Protein AF-A0A1G1NFN9-F1 (afdb_monomer)

Solvent-accessible surface area (backbone atoms only — not comparable to full-atom values): 7179 Å² total; per-residue (Å²): 106,59,69,69,58,36,50,53,48,16,50,50,51,12,52,52,46,23,71,76,68,74,36,65,56,25,15,52,28,10,30,51,33,21,49,54,48,65,56,39,49,54,56,36,51,38,65,68,67,73,47,97,71,96,46,70,68,59,49,51,49,36,62,75,65,63,65,50,67,47,50,69,42,72,67,58,14,54,64,52,46,51,51,31,50,55,47,20,70,76,64,71,39,49,50,44,40,9,38,31,51,10,43,48,51,39,52,51,50,33,58,72,68,36,61,48,38,86,57,44,38,27,49,67,53,27,56,78,56,71,20,35,29,73,77,26,34,66,115

pLDDT: mean 94.48, std 5.46, range [55.38, 98.75]

Structure (mmCIF, N/CA/C/O backbone):
data_AF-A0A1G1NFN9-F1
#
_entry.id   AF-A0A1G1NFN9-F1
#
loop_
_atom_site.group_PDB
_atom_site.id
_atom_site.type_symbol
_atom_site.label_atom_id
_atom_site.label_alt_id
_atom_site.label_comp_id
_atom_site.label_asym_id
_atom_site.label_entity_id
_atom_site.label_seq_id
_atom_site.pdbx_PDB_ins_code
_atom_site.Cartn_x
_atom_site.Cartn_y
_atom_site.Cartn_z
_atom_site.occupancy
_atom_site.B_iso_or_equiv
_atom_site.auth_seq_id
_atom_site.auth_comp_id
_atom_site.auth_asym_id
_atom_site.auth_atom_id
_atom_site.pdbx_PDB_model_num
ATOM 1 N N . MET A 1 1 ? 3.830 -10.190 -3.917 1.00 88.31 1 MET A N 1
ATOM 2 C CA . MET A 1 1 ? 3.198 -11.520 -3.792 1.00 88.31 1 MET A CA 1
ATOM 3 C C . MET A 1 1 ? 2.066 -11.577 -4.826 1.00 88.31 1 MET A C 1
ATOM 5 O O . MET A 1 1 ? 1.881 -10.599 -5.532 1.00 88.31 1 MET A O 1
ATOM 9 N N . LYS A 1 2 ? 1.379 -12.706 -5.058 1.00 91.12 2 LYS A N 1
ATOM 10 C CA . LYS A 1 2 ? 0.271 -12.746 -6.037 1.00 91.12 2 LYS A CA 1
ATOM 11 C C . LYS A 1 2 ? -1.050 -12.292 -5.413 1.00 91.12 2 LYS A C 1
ATOM 13 O O . LYS A 1 2 ? -1.306 -12.603 -4.251 1.00 91.12 2 LYS A O 1
ATOM 18 N N . LEU A 1 3 ? -1.930 -11.686 -6.216 1.00 92.62 3 LEU A N 1
ATOM 19 C CA . LEU A 1 3 ? -3.235 -11.152 -5.787 1.00 92.62 3 LEU A CA 1
ATOM 20 C C . LEU A 1 3 ? -4.076 -12.142 -4.961 1.00 92.62 3 LEU A C 1
ATOM 22 O O . LEU A 1 3 ? -4.648 -11.768 -3.943 1.00 92.62 3 LEU A O 1
ATOM 26 N N . HIS A 1 4 ? -4.135 -13.419 -5.353 1.00 94.12 4 HIS A N 1
ATOM 27 C CA . HIS A 1 4 ? -4.930 -14.416 -4.622 1.00 94.12 4 HIS A CA 1
ATOM 28 C C . HIS A 1 4 ? -4.453 -14.624 -3.176 1.00 94.12 4 HIS A C 1
ATOM 30 O O . HIS A 1 4 ? -5.275 -14.863 -2.293 1.00 94.12 4 HIS A O 1
ATOM 36 N N . ASN A 1 5 ? -3.149 -14.489 -2.915 1.00 96.12 5 ASN A N 1
ATOM 37 C CA . ASN A 1 5 ? -2.614 -14.576 -1.560 1.00 96.12 5 ASN A CA 1
ATOM 38 C C . ASN A 1 5 ? -2.999 -13.343 -0.738 1.00 96.12 5 ASN A C 1
ATOM 40 O O . ASN A 1 5 ? -3.313 -13.488 0.440 1.00 96.12 5 ASN A O 1
ATOM 44 N N . HIS A 1 6 ? -3.031 -12.153 -1.351 1.00 96.56 6 HIS A N 1
ATOM 45 C CA . HIS A 1 6 ? -3.531 -10.946 -0.689 1.00 96.56 6 HIS A CA 1
ATOM 46 C C . HIS A 1 6 ? -5.018 -11.083 -0.361 1.00 96.56 6 HIS A C 1
ATOM 48 O O . HIS A 1 6 ? -5.395 -10.846 0.777 1.00 96.56 6 HIS A O 1
ATOM 54 N N . ILE A 1 7 ? -5.850 -11.590 -1.279 1.00 97.94 7 ILE A N 1
ATOM 55 C CA . ILE A 1 7 ? -7.274 -11.858 -1.003 1.00 97.94 7 ILE A CA 1
ATOM 56 C C . ILE A 1 7 ? -7.434 -12.801 0.197 1.00 97.94 7 ILE A C 1
ATOM 58 O O . ILE A 1 7 ? -8.210 -12.509 1.110 1.00 97.94 7 ILE A O 1
ATOM 62 N N . LEU A 1 8 ? -6.694 -13.914 0.225 1.00 98.12 8 LEU A N 1
ATOM 63 C CA . LEU A 1 8 ? -6.755 -14.874 1.329 1.00 98.12 8 LEU A CA 1
ATOM 64 C C . LEU A 1 8 ? -6.311 -14.242 2.656 1.00 98.12 8 LEU A C 1
ATOM 66 O O . LEU A 1 8 ? -7.005 -14.375 3.668 1.00 98.12 8 LEU A O 1
ATOM 70 N N . ALA A 1 9 ? -5.183 -13.532 2.655 1.00 98.00 9 ALA A N 1
ATOM 71 C CA . ALA A 1 9 ? -4.659 -12.868 3.840 1.00 98.00 9 ALA A CA 1
ATOM 72 C C . ALA A 1 9 ? -5.606 -11.773 4.346 1.00 98.00 9 ALA A C 1
ATOM 74 O O . ALA A 1 9 ? -5.957 -11.767 5.521 1.00 98.00 9 ALA A O 1
ATOM 75 N N . SER A 1 10 ? -6.088 -10.897 3.465 1.00 98.00 10 SER A N 1
ATOM 76 C CA . SER A 1 10 ? -7.018 -9.814 3.791 1.00 98.00 10 SER A CA 1
ATOM 77 C C . SER A 1 10 ? -8.357 -10.335 4.310 1.00 98.00 10 SER A C 1
ATOM 79 O O . SER A 1 10 ? -8.895 -9.774 5.261 1.00 98.00 10 SER A O 1
ATOM 81 N N . THR A 1 11 ? -8.868 -11.442 3.761 1.00 98.50 11 THR A N 1
ATOM 82 C CA . THR A 1 11 ? -10.065 -12.120 4.293 1.00 98.50 11 THR A CA 1
ATOM 83 C C . THR A 1 11 ? -9.809 -12.654 5.701 1.00 98.50 11 THR A C 1
ATOM 85 O O . THR A 1 11 ? -10.612 -12.439 6.607 1.00 98.50 11 THR A O 1
ATOM 88 N N . THR A 1 12 ? -8.668 -13.317 5.901 1.00 98.50 12 THR A N 1
ATOM 89 C CA . THR A 1 12 ? -8.303 -13.927 7.187 1.00 98.50 12 THR A CA 1
ATOM 90 C C . THR A 1 12 ? -8.111 -12.864 8.267 1.00 98.50 12 THR A C 1
ATOM 92 O O . THR A 1 12 ? -8.731 -12.940 9.327 1.00 98.50 12 THR A O 1
ATOM 95 N N . VAL A 1 13 ? -7.306 -11.835 7.993 1.00 98.62 13 VAL A N 1
ATOM 96 C CA . VAL A 1 13 ? -7.057 -10.739 8.938 1.00 98.62 13 VAL A CA 1
ATOM 97 C C . VAL A 1 13 ? -8.328 -9.928 9.171 1.00 98.62 13 VAL A C 1
ATOM 99 O O . VAL A 1 13 ? -8.628 -9.623 10.319 1.00 98.62 13 VAL A O 1
ATOM 102 N N . GLY A 1 14 ? -9.135 -9.667 8.139 1.00 98.50 14 GLY A N 1
ATOM 103 C CA . GLY A 1 14 ? -10.427 -8.994 8.294 1.00 98.50 14 GLY A CA 1
ATOM 104 C C . GLY A 1 14 ? -11.392 -9.755 9.209 1.00 98.50 14 GLY A C 1
ATOM 105 O O . GLY A 1 14 ? -12.062 -9.139 10.042 1.00 98.50 14 GLY A O 1
ATOM 106 N N . GLY A 1 15 ? -11.442 -11.087 9.113 1.00 98.50 15 GLY A N 1
ATOM 107 C CA . GLY A 1 15 ? -12.232 -11.934 10.013 1.00 98.50 1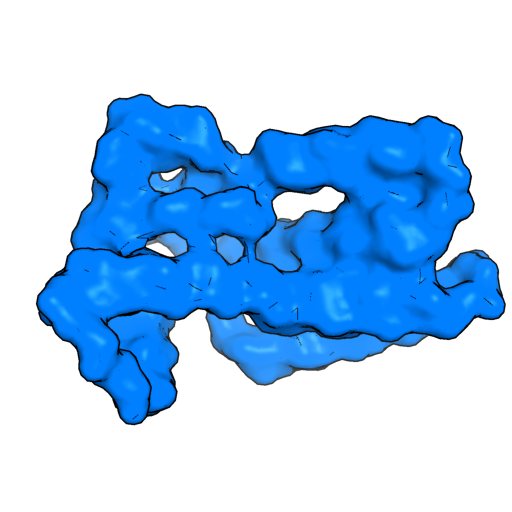5 GLY A CA 1
ATOM 108 C C . GLY A 1 15 ? -11.723 -11.907 11.457 1.00 98.50 15 GLY A C 1
ATOM 109 O O . GLY A 1 15 ? -12.512 -11.766 12.391 1.00 98.50 15 GLY A O 1
ATOM 110 N N . ILE A 1 16 ? -10.402 -11.958 11.651 1.00 98.62 16 ILE A N 1
ATOM 111 C CA . ILE A 1 16 ? -9.778 -11.832 12.979 1.00 98.62 16 ILE A CA 1
ATOM 112 C C . ILE A 1 16 ? -10.064 -10.450 13.583 1.00 98.62 16 ILE A C 1
ATOM 114 O O . ILE A 1 16 ? -10.453 -10.352 14.745 1.00 98.62 16 ILE A O 1
ATOM 118 N N . SER A 1 17 ? -9.933 -9.377 12.801 1.00 98.38 17 SER A N 1
ATOM 119 C CA . SER A 1 17 ? -10.252 -8.017 13.242 1.00 98.38 17 SER A CA 1
ATOM 120 C C . SER A 1 17 ? -11.725 -7.874 13.626 1.00 98.38 17 SER A C 1
ATOM 122 O O . SER A 1 17 ? -12.023 -7.274 14.655 1.00 98.38 17 SER A O 1
ATOM 124 N N . TYR A 1 18 ? -12.649 -8.466 12.862 1.00 98.50 18 TYR A N 1
ATOM 125 C CA . TYR A 1 18 ? -14.064 -8.502 13.244 1.00 98.50 18 TYR A CA 1
ATOM 126 C C . TYR A 1 18 ? -14.261 -9.162 14.611 1.00 98.50 18 TYR A C 1
ATOM 128 O O . TYR A 1 18 ? -14.933 -8.603 15.472 1.00 98.50 18 TYR A O 1
ATOM 136 N N . TYR A 1 19 ? -13.643 -10.325 14.822 1.00 98.44 19 TYR A N 1
ATOM 137 C CA . TYR A 1 19 ? -13.763 -11.076 16.069 1.00 98.44 19 TYR A CA 1
ATOM 138 C C . TYR A 1 19 ? -13.228 -10.300 17.283 1.00 98.44 19 TYR A C 1
ATOM 140 O O . TYR A 1 19 ? -13.853 -10.314 18.339 1.00 98.44 19 TYR A O 1
ATOM 148 N N . ILE A 1 20 ? -12.100 -9.594 17.136 1.00 98.25 20 ILE A N 1
ATOM 149 C CA . ILE A 1 20 ? -11.468 -8.840 18.231 1.00 98.25 20 ILE A CA 1
ATOM 150 C C . ILE A 1 20 ? -12.249 -7.566 18.576 1.00 98.25 20 ILE A C 1
ATOM 152 O O . ILE A 1 20 ? -12.420 -7.250 19.751 1.00 98.25 20 ILE A O 1
ATOM 156 N N . PHE A 1 21 ? -12.699 -6.817 17.568 1.00 97.50 21 PHE A N 1
ATOM 157 C CA . PHE A 1 21 ? -13.275 -5.482 17.768 1.00 97.50 21 PHE A CA 1
ATOM 158 C C . PHE A 1 21 ? -14.807 -5.452 17.719 1.00 97.50 21 PHE A C 1
ATOM 160 O O . PHE A 1 21 ? -15.405 -4.428 18.039 1.00 97.50 21 PHE A O 1
ATOM 167 N N . GLY A 1 22 ? -15.459 -6.534 17.285 1.00 97.44 22 GLY A N 1
ATOM 168 C CA . GLY A 1 22 ? -16.917 -6.622 17.161 1.00 97.44 22 GLY A CA 1
ATOM 169 C C . GLY A 1 22 ? -17.530 -5.687 16.109 1.00 97.44 22 GLY A C 1
ATOM 170 O O . GLY A 1 22 ? -18.744 -5.499 16.090 1.00 97.44 22 GLY A O 1
ATOM 171 N N . SER A 1 23 ? -16.716 -5.084 15.236 1.00 97.31 23 SER A N 1
ATOM 172 C CA . SER A 1 23 ? -17.138 -4.077 14.255 1.00 97.31 23 SER A CA 1
ATOM 173 C C . SER A 1 23 ? -16.958 -4.588 12.827 1.00 97.31 23 SER A C 1
ATOM 175 O O . SER A 1 23 ? -15.875 -5.008 12.419 1.00 97.31 23 SER A O 1
ATOM 177 N N . TRP A 1 24 ? -18.020 -4.522 12.022 1.00 98.00 24 TRP A N 1
ATOM 178 C CA . TRP A 1 24 ? -17.942 -4.887 10.605 1.00 98.00 24 TRP A CA 1
ATOM 179 C C . TRP A 1 24 ? -17.135 -3.862 9.794 1.00 98.00 24 TRP A C 1
ATOM 181 O O . TRP A 1 24 ? -16.516 -4.230 8.798 1.00 98.00 24 TRP A O 1
ATOM 191 N N . GLN A 1 25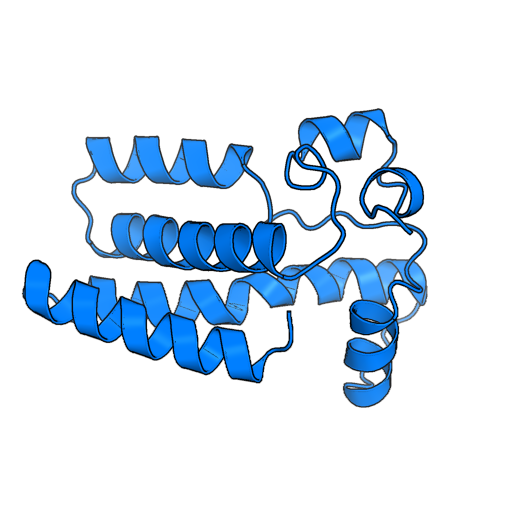 ? -17.089 -2.600 10.237 1.00 98.38 25 GLN A N 1
ATOM 192 C CA . GLN A 1 25 ? -16.362 -1.525 9.564 1.00 98.38 25 GLN A CA 1
ATOM 193 C C . GLN A 1 25 ? -14.866 -1.836 9.470 1.00 98.38 25 GLN A C 1
ATOM 195 O O . GLN A 1 25 ? -14.301 -1.737 8.379 1.00 98.38 25 GLN A O 1
ATOM 200 N N . ILE A 1 26 ? -14.232 -2.277 10.566 1.00 98.44 26 ILE A N 1
ATOM 201 C CA . ILE A 1 26 ? -12.810 -2.653 10.530 1.00 98.44 26 ILE A CA 1
ATOM 202 C C . ILE A 1 26 ? -12.587 -3.862 9.619 1.00 98.44 26 ILE A C 1
ATOM 204 O O . ILE A 1 26 ? -11.663 -3.851 8.816 1.00 98.44 26 ILE A O 1
ATOM 208 N N . SER A 1 27 ? -13.467 -4.865 9.667 1.00 98.50 27 SER A N 1
ATOM 209 C CA . SER A 1 27 ? -13.361 -6.070 8.837 1.00 98.50 27 SER A CA 1
ATOM 210 C C . SER A 1 27 ? -13.392 -5.754 7.342 1.00 98.50 27 SER A C 1
ATOM 212 O O . SER A 1 27 ? -12.483 -6.128 6.599 1.00 98.50 27 SER A O 1
ATOM 214 N N . VAL A 1 28 ? -14.409 -4.997 6.915 1.00 98.56 28 VAL A N 1
ATOM 215 C CA . VAL A 1 28 ? -14.575 -4.568 5.522 1.00 98.56 28 VAL A CA 1
ATOM 216 C C . VAL A 1 28 ? -13.403 -3.695 5.101 1.00 98.56 28 VAL A C 1
ATOM 218 O O . VAL A 1 28 ? -12.849 -3.890 4.023 1.00 98.56 28 VAL A O 1
ATOM 221 N N . THR A 1 29 ? -12.976 -2.767 5.953 1.00 98.50 29 THR A N 1
ATOM 222 C CA . THR A 1 29 ? -11.898 -1.848 5.587 1.00 98.50 29 THR A CA 1
ATOM 223 C C . THR A 1 29 ? -10.551 -2.561 5.491 1.00 98.50 29 THR A C 1
ATOM 225 O O . THR A 1 29 ? -9.820 -2.302 4.541 1.00 98.50 29 THR A O 1
ATOM 228 N N . VAL A 1 30 ? -10.239 -3.513 6.380 1.00 98.75 30 VAL A N 1
ATOM 229 C CA . VAL A 1 30 ? -9.050 -4.383 6.267 1.00 98.75 30 VAL A CA 1
ATOM 230 C C . VAL A 1 30 ? -9.076 -5.171 4.962 1.00 98.75 30 VAL A C 1
ATOM 232 O O . VAL A 1 30 ? -8.074 -5.205 4.248 1.00 98.75 30 VAL A O 1
ATOM 235 N N . PHE A 1 31 ? -10.221 -5.776 4.633 1.00 98.62 31 PHE A N 1
ATOM 236 C CA . PHE A 1 31 ? -10.375 -6.553 3.408 1.00 98.62 31 PHE A CA 1
ATOM 237 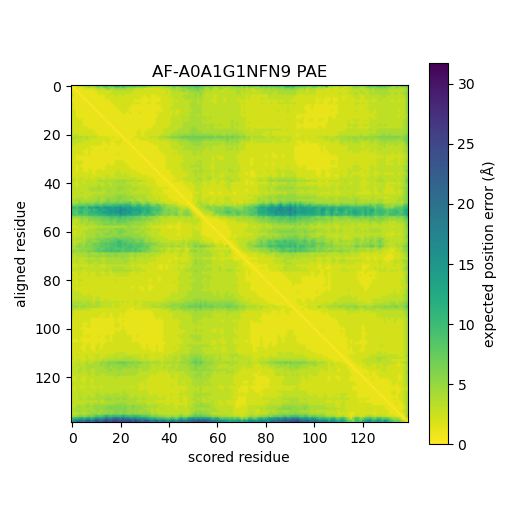C C . PHE A 1 31 ? -10.136 -5.696 2.159 1.00 98.62 31 PHE A C 1
ATOM 239 O O . PHE A 1 31 ? -9.297 -6.032 1.325 1.00 98.62 31 PHE A O 1
ATOM 246 N N . LEU A 1 32 ? -10.842 -4.566 2.050 1.00 98.44 32 LEU A N 1
ATOM 247 C CA . LEU A 1 32 ? -10.762 -3.683 0.887 1.00 98.44 32 LEU A CA 1
ATOM 248 C C . LEU A 1 32 ? -9.367 -3.074 0.750 1.00 98.44 32 LEU A C 1
ATOM 250 O O . LEU A 1 32 ? -8.779 -3.120 -0.326 1.00 98.44 32 LEU A O 1
ATOM 254 N N . SER A 1 33 ? -8.820 -2.526 1.833 1.00 98.25 33 SER A N 1
ATOM 255 C CA . SER A 1 33 ? -7.523 -1.850 1.798 1.00 98.25 33 SER A CA 1
ATOM 256 C C . SER A 1 33 ? -6.372 -2.815 1.522 1.00 98.25 33 SER A C 1
ATOM 258 O O . SER A 1 33 ? -5.501 -2.497 0.719 1.00 98.25 33 SER A O 1
ATOM 260 N N . GLY A 1 34 ? -6.400 -4.023 2.091 1.00 97.50 34 GLY A N 1
ATOM 261 C CA . GLY A 1 34 ? -5.376 -5.036 1.844 1.00 97.50 34 GLY A CA 1
ATOM 262 C C . GLY A 1 34 ? -5.385 -5.622 0.426 1.00 97.50 34 GLY A C 1
ATOM 263 O O . GLY A 1 34 ? -4.384 -6.205 0.023 1.00 97.50 34 GLY A O 1
ATOM 26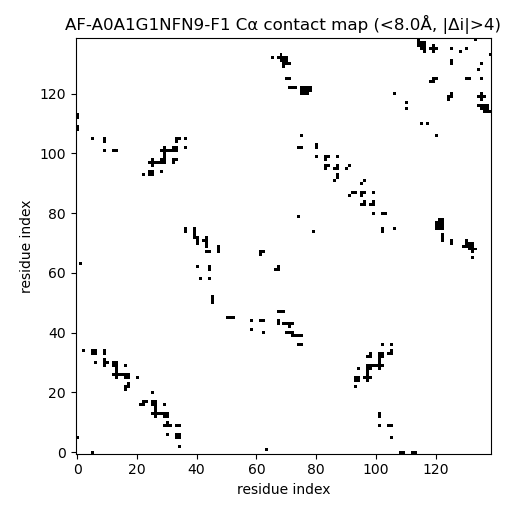4 N N . ILE A 1 35 ? -6.465 -5.455 -0.346 1.00 96.81 35 ILE A N 1
ATOM 265 C CA . ILE A 1 35 ? -6.544 -5.884 -1.754 1.00 96.81 35 ILE A CA 1
ATOM 266 C C . ILE A 1 35 ? -6.288 -4.710 -2.704 1.00 96.81 35 ILE A C 1
ATOM 268 O O . ILE A 1 35 ? -5.549 -4.844 -3.672 1.00 96.81 35 ILE A O 1
ATOM 272 N N . PHE A 1 36 ? -6.910 -3.557 -2.452 1.00 96.56 36 PHE A N 1
ATOM 273 C CA . PHE A 1 36 ? -6.901 -2.435 -3.392 1.00 96.56 36 PHE A CA 1
ATOM 274 C C . PHE A 1 36 ? -5.670 -1.536 -3.298 1.00 96.56 36 PHE A C 1
ATOM 276 O O . PHE A 1 36 ? -5.501 -0.669 -4.154 1.00 96.56 36 PHE A O 1
ATOM 283 N N . ILE A 1 37 ? -4.796 -1.743 -2.314 1.00 96.62 37 ILE A N 1
ATOM 284 C CA . ILE A 1 37 ? -3.496 -1.068 -2.256 1.00 96.62 37 ILE A CA 1
ATOM 285 C C . ILE A 1 37 ? -2.678 -1.287 -3.544 1.00 96.62 37 ILE A C 1
ATOM 287 O O . ILE A 1 37 ? -2.107 -0.326 -4.055 1.00 96.62 37 ILE A O 1
ATOM 291 N N . ASP A 1 38 ? -2.754 -2.482 -4.147 1.00 94.62 38 ASP A N 1
ATOM 292 C CA . ASP A 1 38 ? -2.103 -2.843 -5.420 1.00 94.62 38 ASP A CA 1
ATOM 293 C C . ASP A 1 38 ? -2.542 -1.990 -6.618 1.00 94.62 38 ASP A C 1
ATOM 295 O O . ASP A 1 38 ? -1.885 -1.981 -7.661 1.00 94.62 38 ASP A O 1
ATOM 299 N N . LEU A 1 39 ? -3.654 -1.254 -6.517 1.00 92.31 39 LEU A N 1
ATOM 300 C CA . LEU A 1 39 ? -4.097 -0.385 -7.606 1.00 92.31 39 LEU A CA 1
ATOM 301 C C . LEU A 1 39 ? -3.132 0.782 -7.855 1.00 92.31 39 LEU A C 1
ATOM 303 O O . LEU A 1 39 ? -3.178 1.370 -8.935 1.00 92.31 39 LEU A O 1
ATOM 307 N N . ASP A 1 40 ? -2.236 1.116 -6.922 1.00 93.38 40 ASP A N 1
ATOM 308 C CA . ASP A 1 40 ? -1.219 2.144 -7.163 1.00 93.38 40 ASP A CA 1
ATOM 309 C C . ASP A 1 40 ? -0.191 1.740 -8.240 1.00 93.38 40 ASP A C 1
ATOM 311 O O . ASP A 1 40 ? 0.357 2.614 -8.917 1.00 93.38 40 ASP A O 1
ATOM 315 N N . HIS A 1 41 ? -0.044 0.441 -8.526 1.00 92.81 41 HIS A N 1
ATOM 316 C CA . HIS A 1 41 ? 0.719 -0.062 -9.669 1.00 92.81 41 HIS A CA 1
ATOM 317 C C . HIS A 1 41 ? 0.132 0.358 -11.022 1.00 92.81 41 HIS A C 1
ATOM 319 O O . HIS A 1 41 ? 0.855 0.387 -12.020 1.00 92.81 41 HIS A O 1
ATOM 325 N N . ILE A 1 42 ? -1.163 0.690 -11.100 1.00 91.50 42 ILE A N 1
ATOM 326 C CA . ILE A 1 42 ? -1.795 1.143 -12.352 1.00 91.50 42 ILE A CA 1
ATOM 327 C C . ILE A 1 42 ? -1.127 2.430 -12.844 1.00 91.50 42 ILE A C 1
ATOM 329 O O . ILE A 1 42 ? -0.882 2.586 -14.043 1.00 91.50 42 ILE A O 1
ATOM 333 N N . LEU A 1 43 ? -0.783 3.333 -11.921 1.00 90.50 43 LEU A N 1
ATOM 334 C CA . LEU A 1 43 ? -0.060 4.559 -12.244 1.00 90.50 43 LEU A CA 1
ATOM 335 C C . LEU A 1 43 ? 1.327 4.237 -12.812 1.00 90.50 43 LEU A C 1
ATOM 337 O O . LEU A 1 43 ? 1.696 4.766 -13.861 1.00 90.50 43 LEU A O 1
ATOM 341 N N . ASP A 1 44 ? 2.060 3.326 -12.174 1.00 91.69 44 ASP A N 1
ATOM 342 C CA . ASP A 1 44 ? 3.388 2.901 -12.627 1.00 91.69 44 ASP A CA 1
ATOM 343 C C . ASP A 1 44 ? 3.329 2.272 -14.027 1.00 91.69 44 ASP A C 1
ATOM 345 O O . ASP A 1 44 ? 4.144 2.590 -14.899 1.00 91.69 44 ASP A O 1
ATOM 349 N N . TYR A 1 45 ? 2.321 1.433 -14.274 1.00 93.00 45 TYR A N 1
ATOM 350 C CA . TYR A 1 45 ? 2.083 0.795 -15.563 1.00 93.00 45 TYR A CA 1
ATOM 351 C C . TYR A 1 45 ? 1.786 1.815 -16.671 1.00 93.00 45 TYR A C 1
ATOM 353 O O . TYR A 1 45 ? 2.421 1.773 -17.727 1.00 93.00 45 TYR A O 1
ATOM 361 N N . PHE A 1 46 ? 0.881 2.774 -16.447 1.00 91.75 46 PHE A N 1
ATOM 362 C CA . PHE A 1 46 ? 0.572 3.794 -17.456 1.00 91.75 46 PHE A CA 1
ATOM 363 C C . PHE A 1 46 ? 1.759 4.713 -17.749 1.00 91.75 46 PHE A C 1
ATOM 365 O O . PHE A 1 46 ? 1.998 5.062 -18.910 1.00 91.75 46 PHE A O 1
ATOM 372 N N . LEU A 1 47 ? 2.536 5.077 -16.725 1.00 90.06 47 LEU A N 1
ATOM 373 C CA . LEU A 1 47 ? 3.751 5.872 -16.904 1.00 90.06 47 LEU A CA 1
ATOM 374 C C . LEU A 1 47 ? 4.836 5.105 -17.667 1.00 90.06 47 LEU A C 1
ATOM 376 O O . LEU A 1 47 ? 5.569 5.707 -18.455 1.00 90.06 47 LEU A O 1
ATOM 380 N N . TYR A 1 48 ? 4.930 3.791 -17.462 1.00 90.94 48 TYR A N 1
ATOM 381 C CA . TYR A 1 48 ? 5.839 2.928 -18.209 1.00 90.94 48 TYR A CA 1
ATOM 382 C C . TYR A 1 48 ? 5.421 2.784 -19.678 1.00 90.94 48 TYR A C 1
ATOM 384 O O . TYR A 1 48 ? 6.243 2.998 -20.571 1.00 90.94 48 TYR A O 1
ATOM 392 N N . GLU A 1 49 ? 4.145 2.483 -19.935 1.00 89.75 49 GLU A N 1
ATOM 393 C CA . GLU A 1 49 ? 3.604 2.306 -21.287 1.00 89.75 49 GLU A CA 1
ATOM 394 C C . GLU A 1 49 ? 3.583 3.605 -22.102 1.00 89.75 49 GLU A C 1
ATOM 396 O O . GLU A 1 49 ? 3.587 3.558 -23.333 1.00 89.75 49 GLU A O 1
ATOM 401 N N . LYS A 1 50 ? 3.545 4.768 -21.432 1.00 88.44 50 LYS A N 1
ATOM 402 C CA . LYS A 1 50 ? 3.377 6.103 -22.040 1.00 88.44 50 LYS A CA 1
ATOM 403 C C . LYS A 1 50 ? 2.103 6.238 -22.886 1.00 88.44 50 LYS A C 1
ATOM 405 O O . LYS A 1 50 ? 2.011 7.114 -23.744 1.00 88.44 50 LYS A O 1
ATOM 410 N N . LYS A 1 51 ? 1.123 5.367 -22.654 1.00 86.44 51 LYS A N 1
ATOM 411 C CA . LYS A 1 51 ? -0.196 5.346 -23.295 1.00 86.44 51 LYS A CA 1
ATOM 412 C C . LYS A 1 51 ? -1.206 4.710 -22.347 1.00 86.44 51 LYS A C 1
ATOM 414 O O . LYS A 1 51 ? -0.850 3.867 -21.526 1.00 86.44 51 LYS A O 1
ATOM 419 N N . ILE A 1 52 ? -2.475 5.067 -22.506 1.00 82.56 52 ILE A N 1
ATOM 420 C CA . ILE A 1 52 ? -3.567 4.396 -21.799 1.00 82.56 52 ILE A CA 1
ATOM 421 C C . ILE A 1 52 ? -3.839 3.078 -22.531 1.00 82.56 52 ILE A C 1
ATOM 423 O O . ILE A 1 52 ? -4.474 3.058 -23.585 1.00 82.56 52 ILE A O 1
ATOM 427 N N . LYS A 1 53 ? -3.301 1.978 -21.999 1.00 83.44 53 LYS A N 1
ATOM 428 C CA . LYS A 1 53 ? -3.535 0.614 -22.485 1.00 83.44 53 LYS A CA 1
ATOM 429 C C . LYS A 1 53 ? -4.290 -0.159 -21.406 1.00 83.44 53 LYS A C 1
ATOM 431 O O . LYS A 1 53 ? -3.770 -0.347 -20.317 1.00 83.44 53 LYS A O 1
ATOM 436 N N . LEU A 1 54 ? -5.508 -0.610 -21.691 1.00 82.44 54 LEU A N 1
ATOM 437 C CA . LEU A 1 54 ? -6.292 -1.417 -20.750 1.00 82.44 54 LEU A CA 1
ATOM 438 C C . LEU A 1 54 ? -6.126 -2.900 -21.081 1.00 82.44 54 LEU A C 1
ATOM 440 O O . LEU A 1 54 ? -6.985 -3.516 -21.705 1.00 82.44 54 LEU A O 1
ATOM 444 N N . ASP A 1 55 ? -4.981 -3.456 -20.695 1.00 90.19 55 ASP A N 1
ATOM 445 C CA . ASP A 1 55 ? -4.650 -4.868 -20.881 1.00 90.19 55 ASP A CA 1
ATOM 446 C C . ASP A 1 55 ? -4.252 -5.477 -19.538 1.00 90.19 55 ASP A C 1
ATOM 448 O O . ASP A 1 55 ? -3.118 -5.357 -19.082 1.00 90.19 55 ASP A O 1
ATOM 452 N N . ILE A 1 56 ? -5.228 -6.115 -18.891 1.00 89.56 56 ILE A N 1
ATOM 453 C CA . ILE A 1 56 ? -5.091 -6.646 -17.531 1.00 89.56 56 ILE A CA 1
ATOM 454 C C . ILE A 1 56 ? -4.022 -7.746 -17.473 1.00 89.56 56 ILE A C 1
ATOM 456 O O . ILE A 1 56 ? -3.275 -7.832 -16.501 1.00 89.56 56 ILE A O 1
ATOM 460 N N . LYS A 1 57 ? -3.911 -8.578 -18.518 1.00 91.62 57 LYS A N 1
ATOM 461 C CA . LYS A 1 57 ? -2.913 -9.657 -18.556 1.00 91.62 57 LYS A CA 1
ATOM 462 C C . LYS A 1 57 ? -1.501 -9.087 -18.642 1.00 91.62 57 LYS A C 1
ATOM 464 O O . LYS A 1 57 ? -0.620 -9.528 -17.911 1.00 91.62 57 LYS A O 1
ATOM 469 N N . ASP A 1 58 ? -1.301 -8.097 -19.507 1.00 91.81 58 ASP A N 1
ATOM 470 C CA . ASP A 1 58 ? -0.021 -7.399 -19.650 1.00 91.81 58 ASP A CA 1
ATOM 471 C C . ASP A 1 58 ? 0.337 -6.572 -18.406 1.00 91.81 58 ASP A C 1
ATOM 473 O O . ASP A 1 58 ? 1.505 -6.530 -18.025 1.00 91.81 58 ASP A O 1
ATOM 477 N N . PHE A 1 59 ? -0.657 -5.971 -17.745 1.00 91.75 59 PHE A N 1
ATOM 478 C CA . PHE A 1 59 ? -0.494 -5.289 -16.460 1.00 91.75 59 PHE A CA 1
ATOM 479 C C . PHE A 1 59 ? 0.097 -6.227 -15.404 1.00 91.75 59 PHE A C 1
ATOM 481 O O . PHE A 1 59 ? 1.199 -5.974 -14.913 1.00 91.75 59 PHE A O 1
ATOM 488 N N . PHE A 1 60 ? -0.575 -7.350 -15.121 1.00 90.62 60 PHE A N 1
ATOM 489 C CA . PHE A 1 60 ? -0.080 -8.315 -14.135 1.00 90.62 60 PHE A CA 1
ATOM 490 C C . PHE A 1 60 ? 1.282 -8.878 -14.535 1.00 90.62 60 PHE A C 1
ATOM 492 O O . PHE A 1 60 ? 2.174 -8.946 -13.697 1.00 90.62 60 PHE A O 1
ATOM 499 N N . TYR A 1 61 ? 1.486 -9.204 -15.815 1.00 91.50 61 TYR A N 1
ATOM 500 C CA . TYR A 1 61 ? 2.776 -9.695 -16.291 1.00 91.50 61 TYR A CA 1
ATOM 501 C C . TYR A 1 61 ? 3.917 -8.709 -16.005 1.00 91.50 61 TYR A C 1
ATOM 503 O O . TYR A 1 61 ? 4.935 -9.107 -15.447 1.00 91.50 61 TYR A O 1
ATOM 511 N N . LYS A 1 62 ? 3.764 -7.422 -16.342 1.00 91.06 62 LYS A N 1
ATOM 512 C CA . LYS A 1 62 ? 4.838 -6.428 -16.161 1.00 91.06 62 LYS A CA 1
ATOM 513 C C . LYS A 1 62 ? 5.104 -6.084 -14.702 1.00 91.06 62 LYS A C 1
ATOM 515 O O . LYS A 1 62 ? 6.268 -5.878 -14.3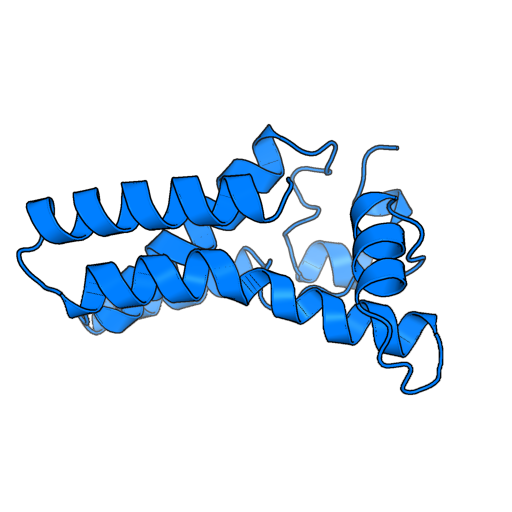50 1.00 91.06 62 LYS A O 1
ATOM 520 N N . CYS A 1 63 ? 4.060 -6.029 -13.880 1.00 88.31 63 CYS A N 1
ATOM 521 C CA . CYS A 1 63 ? 4.185 -5.803 -12.444 1.00 88.31 63 CYS A CA 1
ATOM 522 C C . CYS A 1 63 ? 4.853 -7.000 -11.752 1.00 88.31 63 CYS A C 1
ATOM 524 O O . CYS A 1 63 ? 5.858 -6.821 -11.069 1.00 88.31 63 CYS A O 1
ATOM 526 N N . GLU A 1 64 ? 4.369 -8.224 -11.990 1.00 86.75 64 GLU A N 1
ATOM 527 C CA . GLU A 1 64 ? 4.907 -9.439 -11.360 1.00 86.75 64 GLU A CA 1
ATOM 528 C C . GLU A 1 64 ? 6.321 -9.785 -11.851 1.00 86.75 64 GLU A C 1
ATOM 530 O O . GLU A 1 64 ? 7.142 -10.265 -11.073 1.00 86.75 64 GLU A O 1
ATOM 535 N N . ALA A 1 65 ? 6.634 -9.524 -13.125 1.00 86.19 65 ALA A N 1
ATOM 536 C CA . ALA A 1 65 ? 7.961 -9.771 -13.692 1.00 86.19 65 ALA A CA 1
ATOM 537 C C . ALA A 1 65 ? 8.971 -8.636 -13.430 1.00 86.19 65 ALA A C 1
ATOM 539 O O . ALA A 1 65 ? 10.089 -8.700 -13.939 1.00 86.19 65 ALA A O 1
ATOM 540 N N . LEU A 1 66 ? 8.597 -7.600 -12.663 1.00 84.31 66 LEU A N 1
ATOM 541 C CA . LEU A 1 66 ? 9.456 -6.458 -12.313 1.00 84.31 66 LEU A CA 1
ATOM 542 C C . LEU A 1 66 ? 10.067 -5.745 -13.539 1.00 84.31 66 LEU A C 1
ATOM 544 O O . LEU A 1 66 ? 11.193 -5.251 -13.503 1.00 84.31 66 LEU A O 1
ATOM 548 N N . ILE A 1 67 ? 9.313 -5.673 -14.640 1.00 87.31 67 ILE A N 1
ATOM 549 C CA . ILE A 1 67 ? 9.767 -5.088 -15.918 1.00 87.31 67 ILE A CA 1
ATOM 550 C C . ILE A 1 67 ? 9.745 -3.549 -15.871 1.00 87.31 67 ILE A C 1
ATOM 552 O O . ILE A 1 67 ? 10.404 -2.868 -16.664 1.00 87.31 67 ILE A O 1
ATOM 556 N N . LEU A 1 68 ? 8.986 -2.978 -14.935 1.00 89.31 68 LEU A N 1
ATOM 557 C CA . LEU A 1 68 ? 8.836 -1.537 -14.785 1.00 89.31 68 LEU A CA 1
ATOM 558 C C . LEU A 1 68 ? 10.163 -0.902 -14.345 1.00 89.31 68 LEU A C 1
ATOM 560 O O . LEU A 1 68 ? 10.731 -1.247 -13.312 1.00 89.31 68 LEU A O 1
ATOM 564 N N . ASN A 1 69 ? 10.657 0.068 -15.119 1.00 90.12 69 ASN A N 1
ATOM 565 C CA . ASN A 1 69 ? 11.914 0.770 -14.815 1.00 90.12 69 ASN A CA 1
ATOM 566 C C . ASN A 1 69 ? 11.783 1.761 -13.646 1.00 90.12 69 ASN A C 1
ATOM 568 O O . ASN A 1 69 ? 12.780 2.120 -13.013 1.00 90.12 69 ASN A O 1
ATOM 572 N N . LYS A 1 70 ? 10.563 2.251 -13.406 1.00 92.56 70 LYS A N 1
ATOM 573 C CA . LYS A 1 70 ? 10.238 3.178 -12.326 1.00 92.56 70 LYS A CA 1
ATOM 574 C C . LYS A 1 70 ? 9.046 2.671 -11.541 1.00 92.56 70 LYS A C 1
ATOM 576 O O . LYS A 1 70 ? 8.102 2.181 -12.152 1.00 92.56 70 LYS A O 1
ATOM 581 N N . VAL A 1 71 ? 9.118 2.816 -10.224 1.00 93.38 71 VAL A N 1
ATOM 582 C CA . VAL A 1 71 ? 8.117 2.294 -9.294 1.00 93.38 71 VAL A CA 1
ATOM 583 C C . VAL A 1 71 ? 7.838 3.355 -8.234 1.00 93.38 71 VAL A C 1
ATOM 585 O O . VAL A 1 71 ? 8.732 3.692 -7.454 1.00 93.38 71 VAL A O 1
ATOM 588 N N . TYR A 1 72 ? 6.643 3.949 -8.265 1.00 94.38 72 TYR A N 1
ATOM 589 C CA . TYR A 1 72 ? 6.271 5.081 -7.411 1.00 94.38 72 TYR A CA 1
ATOM 590 C C . TYR A 1 72 ? 5.561 4.606 -6.142 1.00 94.38 72 TYR A C 1
ATOM 592 O O . TYR A 1 72 ? 5.956 5.007 -5.041 1.00 94.38 72 TYR A O 1
ATOM 600 N N . LEU A 1 73 ? 4.552 3.746 -6.321 1.00 93.81 73 LEU A N 1
ATOM 601 C CA . LEU A 1 73 ? 3.760 3.066 -5.288 1.00 93.81 73 LEU A CA 1
ATOM 602 C C . LEU A 1 73 ? 3.441 3.932 -4.071 1.00 93.81 73 LEU A C 1
ATOM 604 O O . LEU A 1 73 ? 3.974 3.731 -2.982 1.00 93.81 73 LEU A O 1
ATOM 608 N N . LEU A 1 74 ? 2.621 4.964 -4.251 1.00 93.38 74 LEU A N 1
ATOM 609 C CA . LEU A 1 74 ? 2.319 5.900 -3.168 1.00 93.38 74 LEU A CA 1
ATOM 610 C C . LEU A 1 74 ? 1.680 5.203 -1.953 1.00 93.38 74 LEU A C 1
ATOM 612 O O . LEU A 1 74 ? 1.998 5.553 -0.814 1.00 93.38 74 LEU A O 1
ATOM 616 N N . LEU A 1 75 ? 0.801 4.224 -2.190 1.00 96.19 75 LEU A N 1
ATOM 617 C CA . LEU A 1 75 ? 0.074 3.544 -1.121 1.00 96.19 75 LEU A CA 1
ATOM 618 C C . LEU A 1 75 ? 0.972 2.546 -0.384 1.00 96.19 75 LEU A C 1
ATOM 620 O O . LEU A 1 75 ? 0.875 2.426 0.836 1.00 96.19 75 LEU A O 1
ATOM 624 N N . HIS A 1 76 ? 1.925 1.925 -1.084 1.00 96.38 76 HIS A N 1
ATOM 625 C CA . HIS A 1 76 ? 2.972 1.094 -0.482 1.00 96.38 76 HIS A CA 1
ATOM 626 C C . HIS A 1 76 ? 4.091 1.936 0.146 1.00 96.38 76 HIS A C 1
ATOM 628 O O . HIS A 1 76 ? 5.265 1.835 -0.244 1.00 96.38 76 HIS A O 1
ATOM 634 N N . SER A 1 77 ? 3.734 2.819 1.081 1.00 97.06 77 SER A N 1
ATOM 635 C CA . SER A 1 77 ? 4.682 3.680 1.783 1.00 97.06 77 SER A CA 1
ATOM 636 C C . SER A 1 77 ? 4.616 3.525 3.302 1.00 97.06 77 SER A C 1
ATOM 638 O O . SER A 1 77 ? 3.549 3.594 3.912 1.00 97.06 77 SER A O 1
ATOM 640 N N . TYR A 1 78 ? 5.778 3.356 3.938 1.00 97.38 78 TYR A N 1
ATOM 641 C CA . TYR A 1 78 ? 5.887 3.389 5.401 1.00 97.38 78 TYR A CA 1
ATOM 642 C C . TYR A 1 78 ? 5.415 4.726 5.971 1.00 97.38 78 TYR A C 1
ATOM 644 O O . TYR A 1 78 ? 4.826 4.777 7.045 1.00 97.38 78 TYR A O 1
ATOM 652 N N . GLU A 1 79 ? 5.633 5.808 5.229 1.00 98.12 79 GLU A N 1
ATOM 653 C CA . GLU A 1 79 ? 5.173 7.144 5.573 1.00 98.12 79 GLU A CA 1
ATOM 654 C C . GLU A 1 79 ? 3.640 7.190 5.686 1.00 98.12 79 GLU A C 1
ATOM 656 O O . GLU A 1 79 ? 3.120 7.730 6.662 1.00 98.12 79 GLU A O 1
ATOM 661 N N . LEU A 1 80 ? 2.909 6.554 4.761 1.00 97.50 80 LEU A N 1
ATOM 662 C CA . LEU A 1 80 ? 1.452 6.450 4.850 1.00 97.50 80 LEU A CA 1
ATOM 663 C C . LEU A 1 80 ? 1.003 5.579 6.028 1.00 97.50 80 LEU A C 1
ATOM 665 O O . LEU A 1 80 ? 0.054 5.946 6.716 1.00 97.50 80 LEU A O 1
ATOM 669 N N . ILE A 1 81 ? 1.700 4.474 6.313 1.00 98.06 81 ILE A N 1
ATOM 670 C CA . ILE A 1 81 ? 1.428 3.641 7.499 1.00 98.06 81 ILE A CA 1
ATOM 671 C C . ILE A 1 81 ? 1.576 4.453 8.790 1.00 98.06 81 ILE A C 1
ATOM 673 O O . ILE A 1 81 ? 0.710 4.381 9.659 1.00 98.06 81 ILE A O 1
ATOM 677 N N . ILE A 1 82 ? 2.630 5.265 8.911 1.00 98.25 82 ILE A N 1
ATOM 678 C CA . ILE A 1 82 ? 2.847 6.129 10.081 1.00 98.25 82 ILE A CA 1
ATOM 679 C C . ILE A 1 82 ? 1.717 7.159 10.207 1.00 98.25 82 ILE A C 1
ATOM 681 O O . ILE A 1 82 ? 1.186 7.350 11.300 1.00 98.25 82 ILE A O 1
ATOM 685 N N . ILE A 1 83 ? 1.307 7.787 9.101 1.00 98.25 83 ILE A N 1
ATOM 686 C CA . ILE A 1 83 ? 0.187 8.740 9.095 1.00 98.25 83 ILE A CA 1
ATOM 687 C C . ILE A 1 83 ? -1.111 8.053 9.539 1.00 98.25 83 ILE A C 1
ATOM 689 O O . ILE A 1 83 ? -1.807 8.573 10.410 1.00 98.25 83 ILE A O 1
ATOM 693 N N . LEU A 1 84 ? -1.424 6.874 8.996 1.00 98.19 84 LEU A N 1
ATOM 694 C CA . LEU A 1 84 ? -2.608 6.103 9.381 1.00 98.19 84 LEU A CA 1
ATOM 695 C C . LEU A 1 84 ? -2.560 5.672 10.852 1.00 98.19 84 LEU A C 1
ATOM 697 O O . LEU A 1 84 ? -3.588 5.715 11.518 1.00 98.19 84 LEU A O 1
ATOM 701 N N . ALA A 1 85 ? -1.387 5.319 11.383 1.00 98.31 85 ALA A N 1
ATOM 702 C CA . ALA A 1 85 ? -1.216 4.979 12.794 1.00 98.31 85 ALA A CA 1
ATOM 703 C C . ALA A 1 85 ? -1.496 6.173 13.714 1.00 98.31 85 ALA A C 1
ATOM 705 O O . ALA A 1 85 ? -2.229 6.040 14.694 1.00 98.31 85 ALA A O 1
ATOM 706 N N . ILE A 1 86 ? -0.971 7.352 13.366 1.00 98.50 86 ILE A N 1
ATOM 707 C CA . ILE A 1 86 ? -1.244 8.602 14.085 1.00 98.50 86 ILE A CA 1
ATOM 708 C C . ILE A 1 86 ? -2.746 8.909 14.048 1.00 98.50 86 ILE A C 1
ATOM 710 O O . ILE A 1 86 ? -3.352 9.168 15.087 1.00 98.50 86 ILE A O 1
ATOM 714 N N . LEU A 1 87 ? -3.371 8.841 12.870 1.00 98.38 87 LEU A N 1
ATOM 715 C CA . LEU A 1 87 ? -4.800 9.109 12.723 1.00 98.38 87 LEU A CA 1
ATOM 716 C C . LEU A 1 87 ? -5.656 8.101 13.496 1.00 98.38 87 LEU A C 1
ATOM 718 O O . LEU A 1 87 ? -6.589 8.516 14.180 1.00 98.38 87 LEU A O 1
ATOM 722 N N . ALA A 1 88 ? -5.339 6.807 13.441 1.00 97.75 88 ALA A N 1
ATOM 723 C CA . ALA A 1 88 ? -6.066 5.773 14.175 1.00 97.75 88 ALA A CA 1
ATOM 724 C C . ALA A 1 88 ? -6.011 6.024 15.690 1.00 97.75 88 ALA A C 1
ATOM 726 O O . ALA A 1 88 ? -7.037 5.931 16.360 1.00 97.75 88 ALA A O 1
ATOM 727 N N . TYR A 1 89 ? -4.842 6.419 16.210 1.00 97.62 89 TYR A N 1
ATOM 728 C CA . TYR A 1 89 ? -4.659 6.749 17.624 1.00 97.62 89 TYR A CA 1
ATOM 729 C C . TYR A 1 89 ? -5.522 7.938 18.073 1.00 97.62 89 TYR A C 1
ATOM 731 O O . TYR A 1 89 ? -6.156 7.881 19.124 1.00 97.62 89 TYR A O 1
ATOM 739 N N . PHE A 1 90 ? -5.577 9.014 17.282 1.00 98.31 90 PHE A N 1
ATOM 740 C CA . PHE A 1 90 ? -6.323 10.218 17.665 1.00 98.31 90 PHE A CA 1
ATOM 741 C C . PHE A 1 90 ? -7.830 10.124 17.410 1.00 98.31 90 PHE A C 1
ATOM 743 O O . PHE A 1 90 ? -8.612 10.714 18.153 1.00 98.31 90 PHE A O 1
ATOM 750 N N . THR A 1 91 ? -8.252 9.408 16.369 1.00 97.56 91 THR A N 1
ATOM 751 C CA . THR A 1 91 ? -9.670 9.335 15.977 1.00 97.56 91 THR A CA 1
ATOM 752 C C . THR A 1 91 ? -10.422 8.195 16.652 1.00 97.56 91 THR A C 1
ATOM 754 O O . THR A 1 91 ? -11.634 8.301 16.815 1.00 97.56 91 THR A O 1
ATOM 757 N N . ASN A 1 92 ? -9.730 7.118 17.049 1.00 95.19 92 ASN A N 1
ATOM 758 C CA . ASN A 1 92 ? -10.345 5.854 17.475 1.00 95.19 92 ASN A CA 1
ATOM 759 C C . ASN A 1 92 ? -11.374 5.310 16.457 1.00 95.19 92 ASN A C 1
ATOM 761 O O . ASN A 1 92 ? -12.300 4.587 16.822 1.00 95.19 92 ASN A O 1
ATOM 765 N N . ASP A 1 93 ? -11.225 5.662 15.176 1.00 97.62 93 ASP A N 1
ATOM 766 C CA . ASP A 1 93 ? -12.129 5.254 14.103 1.00 97.62 93 ASP A CA 1
ATOM 767 C C . ASP A 1 93 ? -11.731 3.875 13.552 1.00 97.62 93 ASP A C 1
ATOM 769 O O . ASP A 1 93 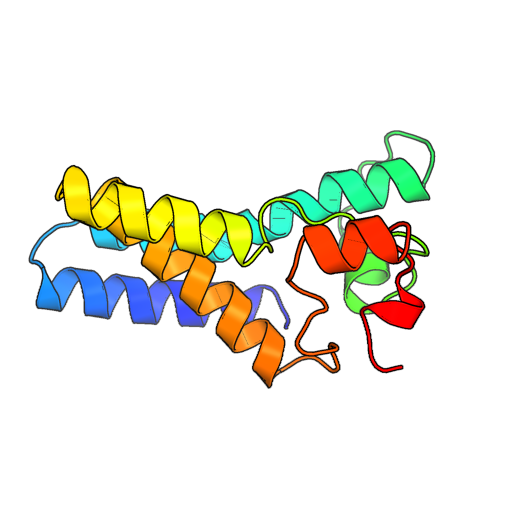? -10.604 3.662 13.090 1.00 97.62 93 ASP A O 1
ATOM 773 N N . TYR A 1 94 ? -12.678 2.933 13.560 1.00 98.25 94 TYR A N 1
ATOM 774 C CA . TYR A 1 94 ? -12.493 1.582 13.028 1.00 98.25 94 TYR A CA 1
ATOM 775 C C . TYR A 1 94 ? -12.186 1.536 11.528 1.00 98.25 94 TYR A C 1
ATOM 777 O O . TYR A 1 94 ? -11.534 0.592 11.081 1.00 98.25 94 TYR A O 1
ATOM 785 N N . ILE A 1 95 ? -12.610 2.533 10.748 1.00 98.50 95 ILE A N 1
ATOM 786 C CA . ILE A 1 95 ? -12.248 2.650 9.332 1.00 98.50 95 ILE A CA 1
ATOM 787 C C . ILE A 1 95 ? -10.756 2.962 9.224 1.00 98.50 95 ILE A C 1
ATOM 789 O O . ILE A 1 95 ? -10.024 2.247 8.544 1.00 98.50 95 ILE A O 1
ATOM 793 N N . VAL A 1 96 ? -10.273 3.979 9.940 1.00 98.44 96 VAL A N 1
ATOM 794 C CA . VAL A 1 96 ? -8.855 4.374 9.908 1.00 98.44 96 VAL A CA 1
ATOM 795 C C . VAL A 1 96 ? -7.963 3.248 10.433 1.00 98.44 96 VAL A C 1
ATOM 797 O O . VAL A 1 96 ? -6.947 2.922 9.817 1.00 98.44 96 VAL A O 1
ATOM 800 N N . LEU A 1 97 ? -8.374 2.594 11.521 1.00 98.56 97 LEU A N 1
ATOM 801 C CA . LEU A 1 97 ? -7.683 1.418 12.043 1.00 98.56 97 LEU A CA 1
ATOM 802 C C . LEU A 1 97 ? -7.686 0.261 11.032 1.00 98.56 97 LEU A C 1
ATOM 804 O O . LEU A 1 97 ? -6.673 -0.416 10.866 1.00 98.56 97 LEU A O 1
ATOM 808 N N . GLY A 1 98 ? -8.793 0.049 10.320 1.00 98.62 98 GLY A N 1
ATOM 809 C CA . GLY A 1 98 ? -8.881 -0.969 9.279 1.00 98.62 98 GLY A CA 1
ATOM 810 C C . GLY A 1 98 ? -7.973 -0.689 8.082 1.00 98.62 98 GLY A C 1
ATOM 811 O O . GLY A 1 98 ? -7.331 -1.616 7.592 1.00 98.62 98 GLY A O 1
ATOM 812 N N . LEU A 1 99 ? -7.852 0.575 7.655 1.00 98.62 99 LEU A N 1
ATOM 813 C CA . LEU A 1 99 ? -6.897 0.993 6.620 1.00 98.62 99 LEU A CA 1
ATOM 814 C C . LEU A 1 99 ? -5.460 0.699 7.057 1.00 98.62 99 LEU A C 1
ATOM 816 O O . LEU A 1 99 ? -4.690 0.119 6.295 1.00 98.62 99 LEU A O 1
ATOM 820 N N . LEU A 1 100 ? -5.112 1.063 8.297 1.00 98.69 100 LEU A N 1
ATOM 821 C CA . LEU A 1 100 ? -3.793 0.806 8.874 1.00 98.69 100 LEU A CA 1
ATOM 822 C C . LEU A 1 100 ? -3.459 -0.689 8.868 1.00 98.69 100 LEU A C 1
ATOM 824 O O . LEU A 1 100 ? -2.391 -1.082 8.401 1.00 98.69 100 LEU A O 1
ATOM 828 N N . VAL A 1 101 ? -4.368 -1.521 9.382 1.00 98.62 101 VAL A N 1
ATOM 829 C CA . VAL A 1 101 ? -4.155 -2.969 9.487 1.00 98.62 101 VAL A CA 1
ATOM 830 C C . VAL A 1 101 ? -4.092 -3.614 8.105 1.00 98.62 101 VAL A C 1
ATOM 832 O O . VAL A 1 101 ? -3.205 -4.434 7.868 1.00 98.62 101 VAL A O 1
ATOM 835 N N . GLY A 1 102 ? -4.980 -3.248 7.178 1.00 98.56 102 GLY A N 1
ATOM 836 C CA . GLY A 1 102 ? -4.990 -3.818 5.832 1.00 98.56 102 GLY A CA 1
ATOM 837 C C . GLY A 1 102 ? -3.756 -3.432 5.016 1.00 98.56 102 GLY A C 1
ATOM 838 O O . GLY A 1 102 ? -3.079 -4.324 4.503 1.00 98.56 102 GLY A O 1
ATOM 839 N N . PHE A 1 103 ? -3.395 -2.144 4.964 1.00 98.50 103 PHE A N 1
ATOM 840 C CA . PHE A 1 103 ? -2.171 -1.700 4.280 1.00 98.50 103 PHE A CA 1
ATOM 841 C C . PHE A 1 103 ? -0.916 -2.269 4.943 1.00 98.50 103 PHE A C 1
ATOM 843 O O . PHE A 1 103 ? -0.029 -2.773 4.257 1.00 98.50 103 PHE A O 1
ATOM 850 N N . GLY A 1 104 ? -0.848 -2.241 6.276 1.00 98.31 104 GLY A N 1
ATOM 851 C CA . GLY A 1 104 ? 0.295 -2.758 7.024 1.00 98.31 104 GLY A CA 1
ATOM 852 C C . GLY A 1 104 ? 0.502 -4.253 6.796 1.00 98.31 104 GLY A C 1
ATOM 853 O O . GLY A 1 104 ? 1.617 -4.681 6.504 1.00 98.31 104 GLY A O 1
ATOM 854 N N . THR A 1 105 ? -0.576 -5.041 6.852 1.00 98.31 105 THR A N 1
ATOM 855 C CA . THR A 1 105 ? -0.527 -6.484 6.570 1.00 98.31 105 THR A CA 1
ATOM 856 C C . THR A 1 105 ? -0.073 -6.740 5.141 1.00 98.31 105 THR A C 1
ATOM 858 O O . THR A 1 105 ? 0.795 -7.585 4.927 1.00 98.31 105 THR A O 1
ATOM 861 N N . HIS A 1 106 ? -0.628 -6.011 4.169 1.00 98.12 106 HIS A N 1
ATOM 862 C CA . HIS A 1 106 ? -0.245 -6.167 2.774 1.00 98.12 106 HIS A CA 1
ATOM 863 C C . HIS A 1 106 ? 1.258 -5.929 2.591 1.00 98.12 106 HIS A C 1
ATOM 865 O O . HIS A 1 106 ? 1.958 -6.837 2.151 1.00 98.12 106 HIS A O 1
ATOM 871 N N . ILE A 1 107 ? 1.765 -4.760 3.003 1.00 97.44 107 ILE A N 1
ATOM 872 C CA . ILE A 1 107 ? 3.182 -4.384 2.866 1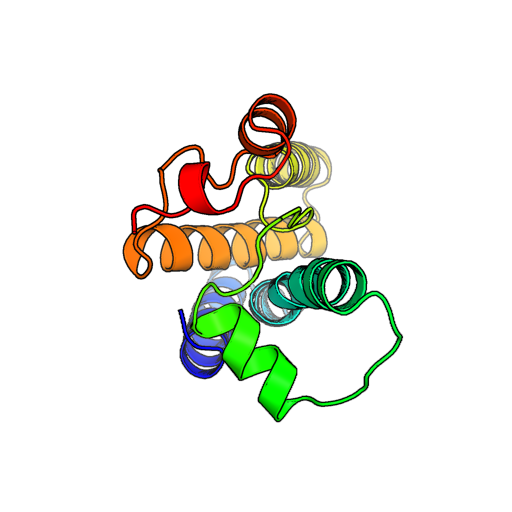.00 97.44 107 ILE A CA 1
ATOM 873 C C . ILE A 1 107 ? 4.093 -5.372 3.606 1.00 97.44 107 ILE A C 1
ATOM 875 O O . ILE A 1 107 ? 5.151 -5.734 3.097 1.00 97.44 107 ILE A O 1
ATOM 879 N N . MET A 1 108 ? 3.690 -5.844 4.790 1.00 97.12 108 MET A N 1
ATOM 880 C CA . MET A 1 108 ? 4.461 -6.829 5.551 1.00 97.12 108 MET A CA 1
ATOM 881 C C . MET A 1 108 ? 4.598 -8.154 4.794 1.00 97.12 108 MET A C 1
ATOM 883 O O . MET A 1 108 ? 5.696 -8.701 4.709 1.00 97.12 108 MET A O 1
ATOM 887 N N . LEU A 1 109 ? 3.504 -8.672 4.232 1.00 96.94 109 LEU A N 1
ATOM 888 C CA . LEU A 1 109 ? 3.540 -9.905 3.441 1.00 96.94 109 LEU A CA 1
ATOM 889 C C . LEU A 1 109 ? 4.413 -9.739 2.206 1.00 96.94 109 LEU A C 1
ATOM 891 O O . LEU A 1 109 ? 5.172 -10.636 1.848 1.00 96.94 109 LEU A O 1
ATOM 895 N N . ASP A 1 110 ? 4.337 -8.572 1.591 1.00 94.81 110 ASP A N 1
ATOM 896 C CA . ASP A 1 110 ? 5.105 -8.235 0.412 1.00 94.81 110 ASP A CA 1
ATOM 897 C C . ASP A 1 110 ? 6.611 -8.130 0.701 1.00 94.81 110 ASP A C 1
ATOM 899 O O . ASP A 1 110 ? 7.426 -8.651 -0.061 1.00 94.81 110 ASP A O 1
ATOM 903 N N . LEU A 1 111 ? 6.986 -7.572 1.855 1.00 94.69 111 LEU A N 1
ATOM 904 C CA . LEU A 1 111 ? 8.364 -7.531 2.348 1.00 94.69 111 LEU A CA 1
ATOM 905 C C . LEU A 1 111 ? 8.940 -8.932 2.615 1.00 94.69 111 LEU A C 1
ATOM 907 O O . LEU A 1 111 ? 10.128 -9.157 2.399 1.00 94.69 111 LEU A O 1
ATOM 911 N N . VAL A 1 112 ? 8.114 -9.867 3.093 1.00 94.62 112 VAL A N 1
ATOM 912 C CA . VAL A 1 112 ? 8.536 -11.245 3.402 1.00 94.62 112 VAL A CA 1
ATOM 913 C C . VAL A 1 112 ? 8.587 -12.119 2.146 1.00 94.62 112 VAL A C 1
ATOM 915 O O . VAL A 1 112 ? 9.489 -12.942 1.998 1.00 94.62 112 VAL A O 1
ATOM 918 N N . ALA A 1 113 ? 7.613 -11.972 1.248 1.00 93.50 113 ALA A N 1
ATOM 919 C CA . ALA A 1 113 ? 7.442 -12.854 0.098 1.00 93.50 113 ALA A CA 1
ATOM 920 C C . ALA A 1 113 ? 8.235 -12.411 -1.140 1.00 93.50 113 ALA A C 1
ATOM 922 O O . ALA A 1 113 ? 8.584 -13.253 -1.970 1.00 93.50 113 ALA A O 1
ATOM 923 N N . ASN A 1 114 ? 8.513 -11.112 -1.290 1.00 91.19 114 ASN A N 1
ATOM 924 C CA . ASN A 1 114 ? 9.231 -10.577 -2.444 1.00 91.19 114 ASN A CA 1
ATOM 925 C C . ASN A 1 114 ? 10.687 -10.259 -2.091 1.00 91.19 114 ASN A C 1
ATOM 927 O O . ASN A 1 114 ? 11.017 -9.861 -0.977 1.00 91.19 114 ASN A O 1
ATOM 931 N N . LYS A 1 115 ? 11.573 -10.336 -3.088 1.00 90.19 115 LYS A N 1
ATOM 932 C CA . LYS A 1 115 ? 12.946 -9.829 -2.965 1.00 90.19 115 LYS A CA 1
ATOM 933 C C . LYS A 1 115 ? 12.957 -8.309 -3.113 1.00 90.19 115 LYS A C 1
ATOM 935 O O . LYS A 1 115 ? 13.325 -7.778 -4.159 1.00 90.19 115 LYS A O 1
ATOM 940 N N . VAL A 1 116 ? 12.535 -7.603 -2.074 1.00 92.25 116 VAL A N 1
ATOM 941 C CA . VAL A 1 116 ? 12.553 -6.140 -2.020 1.00 92.25 116 VAL A CA 1
ATOM 942 C C . VAL A 1 116 ? 13.580 -5.671 -0.994 1.00 92.25 116 VAL A C 1
ATOM 944 O O . VAL A 1 116 ? 13.810 -6.313 0.030 1.00 92.25 116 VAL A O 1
ATOM 947 N N . HIS A 1 117 ? 14.236 -4.551 -1.270 1.00 93.12 117 HIS A N 1
ATOM 948 C CA . HIS A 1 117 ? 15.058 -3.879 -0.279 1.00 93.12 117 HIS A CA 1
ATOM 949 C C . HIS A 1 117 ? 14.158 -3.422 0.875 1.00 93.12 117 HIS A C 1
ATOM 951 O O . HIS A 1 117 ? 13.060 -2.927 0.632 1.00 93.12 117 HIS A O 1
ATOM 957 N N . PHE A 1 118 ? 14.618 -3.517 2.125 1.00 93.00 118 PHE A N 1
ATOM 958 C CA . PHE A 1 118 ? 13.797 -3.144 3.285 1.00 93.00 118 PHE A CA 1
ATOM 959 C C . PHE A 1 118 ? 13.280 -1.699 3.204 1.00 93.00 118 PHE A C 1
ATOM 961 O O . PHE A 1 118 ? 12.114 -1.431 3.472 1.00 93.00 118 PHE A O 1
ATOM 968 N N . LEU A 1 119 ? 14.127 -0.765 2.760 1.00 95.44 119 LEU A N 1
ATOM 969 C CA . LEU A 1 119 ? 13.730 0.631 2.526 1.00 95.44 119 LEU A CA 1
ATOM 970 C C . LEU A 1 119 ? 12.970 0.838 1.205 1.00 95.44 119 LEU A C 1
ATOM 972 O O . LEU A 1 119 ? 12.561 1.953 0.912 1.00 95.44 119 LEU A O 1
ATOM 976 N N . GLY A 1 120 ? 12.776 -0.204 0.397 1.00 94.50 120 GLY A N 1
ATOM 977 C CA . GLY A 1 120 ? 12.082 -0.135 -0.888 1.00 94.50 120 GLY A CA 1
ATOM 978 C C . GLY A 1 120 ? 10.625 0.321 -0.767 1.00 94.50 120 GLY A C 1
ATOM 979 O O . GLY A 1 120 ? 10.115 0.958 -1.689 1.00 94.50 120 GLY A O 1
ATOM 980 N N . TYR A 1 121 ? 9.996 0.082 0.390 1.00 96.25 121 TYR A N 1
ATOM 981 C CA . TYR A 1 121 ? 8.677 0.613 0.739 1.00 96.25 121 TYR A CA 1
ATOM 982 C C . TYR A 1 121 ? 8.704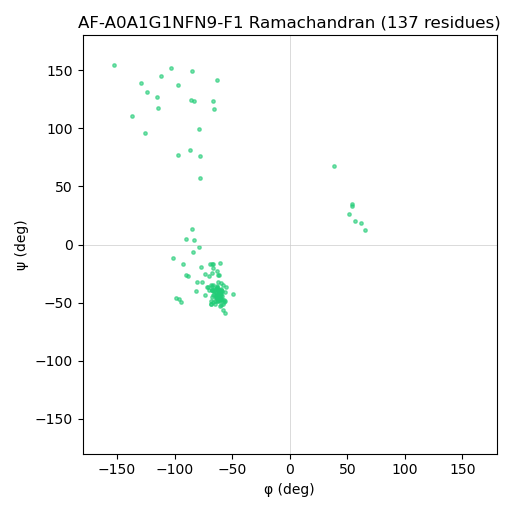 1.975 1.455 1.00 96.25 121 TYR A C 1
ATOM 984 O O . TYR A 1 121 ? 7.654 2.482 1.815 1.00 96.25 121 TYR A O 1
ATOM 992 N N . SER A 1 122 ? 9.856 2.630 1.635 1.00 97.38 122 SER A N 1
ATOM 993 C CA . SER A 1 122 ? 9.876 4.056 1.998 1.00 97.38 122 SER A CA 1
ATOM 994 C C . SER A 1 122 ? 9.734 4.901 0.736 1.00 97.38 122 SER A C 1
ATOM 996 O O . SER A 1 122 ? 10.550 4.818 -0.187 1.00 97.38 122 SER A O 1
ATOM 998 N N . PHE A 1 123 ? 8.720 5.761 0.704 1.00 96.75 123 PHE A N 1
ATOM 999 C CA . PHE A 1 123 ? 8.530 6.709 -0.386 1.00 96.75 123 PHE A CA 1
ATOM 1000 C C . PHE A 1 123 ? 9.712 7.678 -0.495 1.00 96.75 123 PHE A C 1
ATOM 1002 O O . PHE A 1 123 ? 10.170 7.966 -1.601 1.00 96.75 123 PHE A O 1
ATOM 1009 N N . ILE A 1 124 ? 10.267 8.128 0.636 1.00 97.44 124 ILE A N 1
ATOM 1010 C CA . ILE A 1 124 ? 11.450 8.999 0.661 1.00 97.44 124 ILE A CA 1
ATOM 1011 C C . ILE A 1 124 ? 12.658 8.283 0.047 1.00 97.44 124 ILE A C 1
ATOM 1013 O O . ILE A 1 124 ? 13.352 8.854 -0.798 1.00 97.44 124 ILE A O 1
ATOM 1017 N N . PHE A 1 125 ? 12.894 7.019 0.408 1.00 97.06 125 PHE A N 1
ATOM 1018 C CA . PHE A 1 125 ? 13.969 6.226 -0.188 1.00 97.06 125 PHE A CA 1
ATOM 1019 C C . PHE A 1 125 ? 13.792 6.078 -1.704 1.00 97.06 125 PHE A C 1
ATOM 1021 O O . PHE A 1 125 ? 14.757 6.260 -2.457 1.00 97.06 125 PHE A O 1
ATOM 1028 N N . ARG A 1 126 ? 12.567 5.801 -2.172 1.00 96.56 126 ARG A N 1
ATOM 1029 C CA . ARG A 1 126 ? 12.259 5.750 -3.609 1.00 96.56 126 ARG A CA 1
ATOM 1030 C C . ARG A 1 126 ? 12.521 7.094 -4.283 1.00 96.56 126 ARG A C 1
ATOM 1032 O O . ARG A 1 126 ? 13.176 7.115 -5.322 1.00 96.56 126 ARG A O 1
ATOM 1039 N N . LEU A 1 127 ? 12.100 8.206 -3.680 1.00 96.88 127 LEU A N 1
ATOM 1040 C CA . LEU A 1 127 ? 12.315 9.557 -4.203 1.00 96.88 127 LEU A CA 1
ATOM 1041 C C . LEU A 1 127 ? 13.810 9.884 -4.356 1.00 96.88 127 LEU A C 1
ATOM 1043 O O . LEU A 1 127 ? 14.233 10.312 -5.431 1.00 96.88 127 LEU A O 1
ATOM 1047 N N . ILE A 1 128 ? 14.623 9.612 -3.328 1.00 97.50 128 ILE A N 1
ATOM 1048 C CA . ILE A 1 128 ? 16.087 9.804 -3.353 1.00 97.50 128 ILE A CA 1
ATOM 1049 C C . ILE A 1 128 ? 16.725 8.981 -4.481 1.00 97.50 128 ILE A C 1
ATOM 1051 O O . ILE A 1 128 ? 17.593 9.466 -5.207 1.00 97.50 128 ILE A O 1
ATOM 1055 N N . ASN A 1 129 ? 16.249 7.752 -4.685 1.00 96.69 129 ASN A N 1
ATOM 1056 C CA . ASN A 1 129 ? 16.707 6.863 -5.753 1.00 96.69 129 ASN A CA 1
ATOM 1057 C C . ASN A 1 129 ? 15.996 7.097 -7.100 1.00 96.69 129 ASN A C 1
ATOM 1059 O O . ASN A 1 129 ? 16.118 6.277 -8.015 1.00 96.69 129 ASN A O 1
ATOM 1063 N N . LYS A 1 130 ? 15.268 8.214 -7.252 1.00 96.19 130 LYS A N 1
ATOM 1064 C CA . LYS A 1 130 ? 14.550 8.610 -8.477 1.00 96.19 130 LYS A CA 1
ATOM 1065 C C . LYS A 1 130 ? 13.590 7.529 -8.993 1.00 96.19 130 LYS A C 1
ATOM 1067 O O . LYS A 1 130 ? 13.410 7.384 -10.205 1.00 96.19 130 LYS A O 1
ATOM 1072 N N . PHE A 1 131 ? 12.998 6.780 -8.067 1.00 95.56 131 PHE A N 1
ATOM 1073 C CA . PHE A 1 131 ? 12.061 5.679 -8.291 1.00 95.56 131 PHE A CA 1
ATOM 1074 C C . PHE A 1 131 ? 12.646 4.501 -9.080 1.00 95.56 131 PHE A C 1
ATOM 1076 O O . PHE A 1 131 ? 11.892 3.713 -9.635 1.00 95.56 131 PHE A O 1
ATOM 1083 N N . ASN A 1 132 ? 13.973 4.367 -9.164 1.00 94.81 132 ASN A N 1
ATOM 1084 C CA . ASN A 1 132 ? 14.619 3.315 -9.950 1.00 94.81 132 ASN A CA 1
ATOM 1085 C C . ASN A 1 132 ? 14.323 1.920 -9.372 1.00 94.81 132 ASN A C 1
ATOM 1087 O O . ASN A 1 132 ? 14.776 1.599 -8.271 1.00 94.81 132 ASN A O 1
ATOM 1091 N N . SER A 1 133 ? 13.632 1.073 -10.140 1.00 92.31 133 SER A N 1
ATOM 1092 C CA . SER A 1 133 ? 13.212 -0.263 -9.697 1.00 92.31 133 SER A CA 1
ATOM 1093 C C . SER A 1 133 ? 14.378 -1.157 -9.274 1.00 92.31 133 SER A C 1
ATOM 1095 O O . SER A 1 133 ? 14.269 -1.856 -8.272 1.00 92.31 133 SER A O 1
ATOM 1097 N N . LYS A 1 134 ? 15.541 -1.045 -9.929 1.00 92.12 134 LYS A N 1
ATOM 1098 C CA . LYS A 1 134 ? 16.758 -1.813 -9.599 1.00 92.12 134 LYS A CA 1
ATOM 1099 C C . LYS A 1 134 ? 17.378 -1.455 -8.245 1.00 92.12 134 LYS A C 1
ATOM 1101 O O . LYS A 1 134 ? 18.256 -2.156 -7.762 1.00 92.12 134 LYS A O 1
ATOM 1106 N N . LYS A 1 135 ? 17.005 -0.310 -7.667 1.00 92.44 135 LYS A N 1
ATOM 1107 C C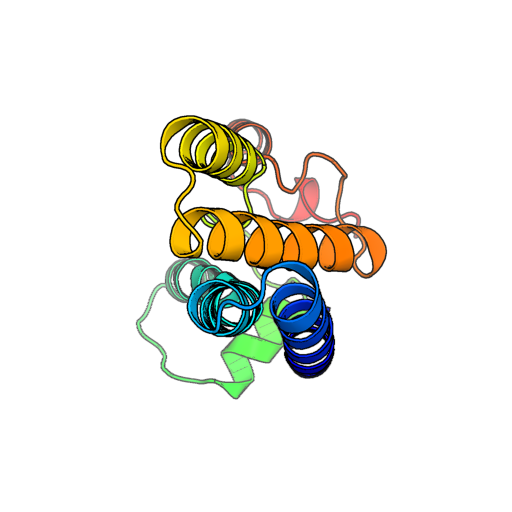A . LYS A 1 135 ? 17.417 0.096 -6.312 1.00 92.44 135 LYS A CA 1
ATOM 1108 C C . LYS A 1 135 ? 16.399 -0.322 -5.251 1.00 92.44 135 LYS A C 1
ATOM 1110 O O . LYS A 1 135 ? 16.724 -0.305 -4.069 1.00 92.44 135 LYS A O 1
ATOM 1115 N N . ILE A 1 136 ? 15.180 -0.648 -5.676 1.00 92.88 136 ILE A N 1
ATOM 1116 C CA . ILE A 1 136 ? 14.037 -0.969 -4.818 1.00 92.88 136 ILE A CA 1
ATOM 1117 C C . ILE A 1 136 ? 13.916 -2.482 -4.662 1.00 92.88 136 ILE A C 1
ATOM 1119 O O . ILE A 1 136 ? 13.778 -2.969 -3.545 1.00 92.88 136 ILE A O 1
ATOM 1123 N N . PHE A 1 137 ? 14.007 -3.225 -5.762 1.00 88.19 137 PHE A N 1
ATOM 1124 C CA . PHE A 1 137 ? 13.961 -4.681 -5.767 1.00 88.19 137 PHE A CA 1
ATOM 1125 C C . PHE A 1 137 ? 15.374 -5.258 -5.791 1.00 88.19 137 PHE A C 1
ATOM 1127 O O . PHE A 1 137 ? 16.253 -4.768 -6.498 1.00 88.19 137 PHE A O 1
ATOM 1134 N N . CYS A 1 138 ? 15.590 -6.298 -4.993 1.00 73.06 138 CYS A N 1
ATOM 1135 C CA . CYS A 1 138 ? 16.844 -7.031 -4.918 1.00 73.06 138 CYS A CA 1
ATOM 1136 C C . CYS A 1 138 ? 16.833 -8.120 -6.004 1.00 73.06 138 CYS A C 1
ATOM 1138 O O . CYS A 1 138 ? 16.499 -9.276 -5.728 1.00 73.06 138 CYS A O 1
ATOM 1140 N N . GLY A 1 139 ? 17.145 -7.731 -7.243 1.00 55.38 139 GLY A N 1
ATOM 1141 C CA . GLY A 1 139 ? 17.182 -8.602 -8.423 1.00 55.38 139 GLY A CA 1
ATOM 1142 C C . GLY A 1 139 ? 18.120 -8.082 -9.499 1.00 55.38 139 GLY A C 1
ATOM 1143 O O . GLY A 1 139 ? 18.104 -6.856 -9.751 1.00 55.38 139 GLY A O 1
#

Mean predicted aligned error: 3.2 Å

Sequence (139 aa):
MKLHNHILASTTVGGISYYIFGSWQISVTVFLSGIFIDLDHILDYFLYEKKIKLDIKDFFYKCEALILNKVYLLLHSYELIIILAILAYFTNDYIVLGLLVGFGTHIMLDLVANKVHFLGYSFIFRLINKFNSKKIFCG

Secondary structure (DSSP, 8-state):
--HHHHHHHHHHHHHHHHHHH--HHHHHHHHHHHHHGGGGHHHHHHHHHTS----HHHHHHHHHTT--SB---SSS-HHHHHHHHHHHHHH--HHHHHHHHHHHHHHHHHHHHS-B-GGGG-HHHHHHTTTBHHHHB--

Radius of gyration: 15.49 Å; Cα contacts (8 Å, |Δi|>4): 189; chains: 1; bounding box: 35×25×42 Å

Foldseek 3Di:
DDLVVLQVQLQVVLVVLCVVPVDNLLSVLLNCLLRCLCVLLVVLVCVQVVHPDPDVVVSCVCVVVVVRQFDQSPLLAPVVLVVLVVCCVVPVDSNSVSNNNNSVSNNVVCVVVFQFDPCLSHNVQCVVVVRGSCNGGVD

Nearest PDB structures (foldseek):
  6baj-assembly1_C  TM=3.371E-01  e=4.923E+00  Escherichia coli K-12
  9dqj-assembly1_A  TM=2.358E-01  e=6.098E+00  Homo sapiens